Protein AF-A0A7I4Z1A6-F1 (afdb_monomer_lite)

pLDDT: mean 92.64, std 7.12, range [61.75, 98.25]

Secondary structure (DSSP, 8-state):
-HHHHHHHHHHHHHHHHS--HHHHHHHHHHHHHHHHHHHHHHHHHHHHHHHHHHSHHHHHHHHHHHHHHHHHHHHHHHHH--

Structure (mmCIF, N/CA/C/O backbone):
data_AF-A0A7I4Z1A6-F1
#
_entry.id   AF-A0A7I4Z1A6-F1
#
loop_
_atom_site.group_PDB
_atom_site.id
_atom_site.type_symbol
_atom_site.label_atom_id
_atom_site.label_alt_id
_atom_site.label_comp_id
_atom_site.label_asym_id
_atom_site.label_entity_id
_atom_site.label_seq_id
_atom_site.pdbx_PDB_ins_code
_atom_site.Cartn_x
_atom_site.Cartn_y
_atom_site.Cartn_z
_atom_site.occupancy
_atom_site.B_iso_or_equiv
_atom_site.auth_seq_id
_atom_site.auth_comp_id
_atom_site.auth_asym_id
_atom_site.auth_atom_id
_atom_site.pdbx_PDB_model_num
ATOM 1 N N . MET A 1 1 ? 1.272 8.658 -1.251 1.00 61.75 1 MET A N 1
ATOM 2 C CA . MET A 1 1 ? 1.257 7.377 -2.013 1.00 61.75 1 MET A CA 1
ATOM 3 C C . MET A 1 1 ? 0.933 7.471 -3.508 1.00 61.75 1 MET A C 1
ATOM 5 O O . MET A 1 1 ? 1.641 6.849 -4.300 1.00 61.75 1 MET A O 1
ATOM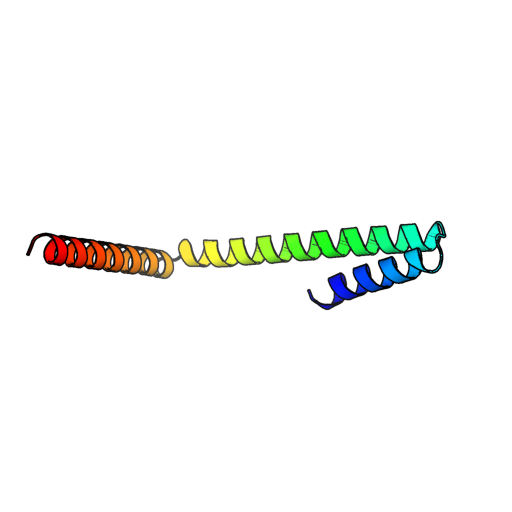 9 N N . LYS A 1 2 ? -0.120 8.200 -3.927 1.00 69.00 2 LYS A N 1
ATOM 10 C CA . LYS A 1 2 ? -0.614 8.211 -5.327 1.00 69.00 2 LYS A CA 1
ATOM 11 C C . LYS A 1 2 ? 0.480 8.489 -6.382 1.00 69.00 2 LYS A C 1
ATOM 13 O O . LYS A 1 2 ? 0.440 7.918 -7.469 1.00 69.00 2 LYS A O 1
ATOM 18 N N . SER A 1 3 ? 1.487 9.302 -6.058 1.00 82.00 3 SER A N 1
ATOM 19 C CA . SER A 1 3 ? 2.613 9.649 -6.941 1.00 82.00 3 SER A CA 1
ATOM 20 C C . SER A 1 3 ? 3.532 8.466 -7.290 1.00 82.00 3 SER A C 1
ATOM 22 O O . SER A 1 3 ? 3.937 8.328 -8.445 1.00 82.00 3 SER A O 1
ATOM 24 N N . VAL A 1 4 ? 3.818 7.565 -6.343 1.00 87.25 4 VAL A N 1
ATOM 25 C CA . VAL A 1 4 ? 4.752 6.440 -6.555 1.00 87.25 4 VAL A CA 1
ATOM 26 C C . VAL A 1 4 ? 4.116 5.343 -7.415 1.00 87.25 4 VAL A C 1
ATOM 28 O O . VAL A 1 4 ? 4.754 4.810 -8.326 1.00 87.25 4 VAL A O 1
ATOM 31 N N . GLY A 1 5 ? 2.825 5.065 -7.203 1.00 89.94 5 GLY A N 1
ATOM 32 C CA . GLY A 1 5 ? 2.050 4.154 -8.054 1.00 89.94 5 GLY A CA 1
ATOM 33 C C . GLY A 1 5 ? 1.915 4.665 -9.494 1.00 89.94 5 GLY A C 1
ATOM 34 O O . GLY A 1 5 ? 2.131 3.908 -10.443 1.00 89.94 5 GLY A O 1
ATOM 35 N N . ARG A 1 6 ? 1.651 5.969 -9.669 1.00 93.38 6 ARG A N 1
ATOM 36 C CA . ARG A 1 6 ? 1.621 6.625 -10.990 1.00 93.38 6 ARG A CA 1
ATOM 37 C C . ARG A 1 6 ? 2.977 6.544 -11.697 1.00 93.38 6 ARG A C 1
ATOM 39 O O . ARG A 1 6 ? 3.021 6.195 -12.874 1.00 93.38 6 ARG A O 1
ATOM 46 N N . LYS A 1 7 ? 4.084 6.778 -10.979 1.00 93.38 7 LYS A N 1
ATOM 47 C CA . LYS A 1 7 ? 5.448 6.662 -11.525 1.00 93.38 7 LYS A CA 1
ATOM 48 C C . LYS A 1 7 ? 5.756 5.235 -11.985 1.00 93.38 7 LYS A C 1
ATOM 50 O O . LYS A 1 7 ? 6.220 5.063 -13.108 1.00 93.38 7 LYS A O 1
ATOM 55 N N . LYS A 1 8 ? 5.422 4.213 -11.184 1.00 96.19 8 LYS A N 1
ATOM 56 C CA . LYS A 1 8 ? 5.516 2.799 -11.599 1.00 96.19 8 LYS A CA 1
ATOM 57 C C . LYS A 1 8 ? 4.727 2.545 -12.888 1.00 96.19 8 LYS A C 1
ATOM 59 O O . LYS A 1 8 ? 5.268 1.949 -13.815 1.00 96.19 8 LYS A O 1
ATOM 64 N N . LYS A 1 9 ? 3.466 2.990 -12.953 1.00 96.25 9 LYS A N 1
ATOM 65 C CA . LYS A 1 9 ? 2.596 2.778 -14.122 1.00 96.25 9 LYS A CA 1
ATOM 66 C C . LYS A 1 9 ? 3.170 3.441 -15.380 1.00 96.25 9 LYS A C 1
ATOM 68 O O . LYS A 1 9 ? 3.243 2.794 -16.417 1.00 96.25 9 LYS A O 1
ATOM 73 N N . LYS A 1 10 ? 3.669 4.677 -15.272 1.00 96.81 10 L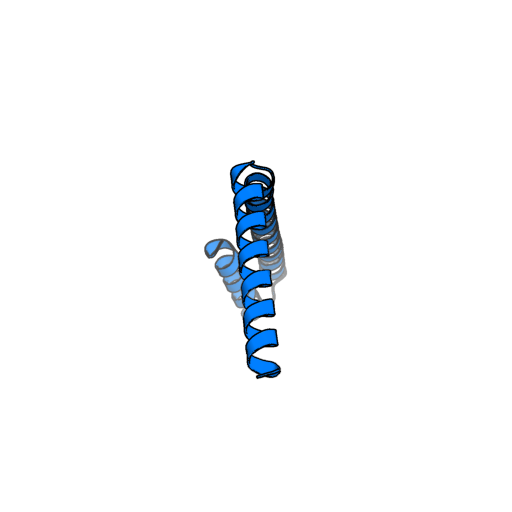YS A N 1
ATOM 74 C CA . LYS A 1 10 ? 4.332 5.385 -16.380 1.00 96.81 10 LYS A CA 1
ATOM 75 C C . LYS A 1 10 ? 5.546 4.617 -16.915 1.00 96.81 10 LYS A C 1
ATOM 77 O O . LYS A 1 10 ? 5.662 4.450 -18.122 1.00 96.81 10 LYS A O 1
ATOM 82 N N . GLN A 1 11 ? 6.414 4.113 -16.034 1.00 97.69 11 GLN A N 1
ATOM 83 C CA . GLN A 1 11 ? 7.590 3.339 -16.460 1.00 97.69 11 GLN A CA 1
ATOM 84 C C . GLN A 1 11 ? 7.211 1.992 -17.087 1.00 97.69 11 GLN A C 1
ATOM 86 O O . GLN A 1 11 ? 7.860 1.552 -18.029 1.00 97.69 11 GLN A O 1
ATOM 91 N N . TYR A 1 12 ? 6.130 1.363 -16.618 1.00 97.38 12 TYR A N 1
ATOM 92 C CA . TYR A 1 12 ? 5.607 0.154 -17.250 1.00 97.38 12 TYR A CA 1
ATOM 93 C C . TYR A 1 12 ? 5.133 0.423 -18.683 1.00 97.38 12 TYR A C 1
ATOM 95 O O . TYR A 1 12 ? 5.505 -0.311 -19.591 1.00 97.38 12 TYR A O 1
ATOM 103 N N . HIS A 1 13 ? 4.390 1.511 -18.911 1.00 98.12 13 HIS A N 1
ATOM 104 C CA . HIS A 1 13 ? 3.980 1.898 -20.263 1.00 98.12 13 HIS A CA 1
ATOM 105 C C . HIS A 1 13 ? 5.177 2.244 -21.161 1.00 98.12 13 HIS A C 1
ATOM 107 O O . HIS A 1 13 ? 5.214 1.799 -22.302 1.00 98.12 13 HIS A O 1
ATOM 113 N N . ALA A 1 14 ? 6.186 2.955 -20.646 1.00 97.12 14 ALA A N 1
ATOM 114 C CA . ALA A 1 14 ? 7.413 3.237 -21.398 1.00 97.12 14 ALA A CA 1
ATOM 115 C C . ALA A 1 14 ? 8.153 1.950 -21.815 1.00 97.12 14 ALA A C 1
ATOM 117 O O . ALA A 1 14 ? 8.598 1.837 -22.955 1.00 97.12 14 ALA A O 1
ATOM 118 N N . PHE A 1 15 ? 8.223 0.956 -20.923 1.00 96.81 15 PHE A N 1
ATOM 119 C CA . PHE A 1 15 ? 8.776 -0.364 -21.234 1.00 96.81 15 PHE A CA 1
ATOM 120 C C . PHE A 1 15 ? 7.955 -1.125 -22.284 1.00 96.81 15 PHE A C 1
ATOM 122 O O . PHE A 1 15 ? 8.536 -1.755 -23.163 1.00 96.81 15 PHE A O 1
ATOM 129 N N . LEU A 1 16 ? 6.621 -1.051 -22.226 1.00 97.25 16 LEU A N 1
ATOM 130 C CA . LEU A 1 16 ? 5.758 -1.687 -23.226 1.00 97.25 16 LEU A CA 1
ATOM 131 C C . LEU A 1 16 ? 5.921 -1.065 -24.619 1.00 97.25 16 LEU A C 1
ATOM 133 O O . LEU A 1 16 ? 5.921 -1.804 -25.598 1.00 97.25 16 LEU A O 1
ATOM 137 N N . ILE A 1 17 ? 6.099 0.259 -24.700 1.00 97.88 17 ILE A N 1
ATOM 138 C CA . ILE A 1 17 ? 6.357 0.974 -25.960 1.00 97.88 17 ILE A CA 1
ATOM 139 C C . ILE A 1 17 ? 7.740 0.612 -26.512 1.00 97.88 17 ILE A C 1
ATOM 141 O O . ILE A 1 17 ? 7.891 0.365 -27.705 1.00 97.88 17 ILE A O 1
ATOM 145 N N . LYS A 1 18 ? 8.763 0.580 -25.649 1.00 97.31 18 LYS A N 1
ATOM 146 C CA . LYS A 1 18 ? 10.146 0.298 -26.043 1.00 97.31 18 LYS A CA 1
ATOM 147 C C . LYS A 1 18 ? 10.803 -0.633 -25.027 1.00 97.31 18 LYS A C 1
ATOM 149 O O . LYS A 1 18 ? 11.205 -0.203 -23.944 1.00 97.31 18 LYS A O 1
ATOM 154 N N . LYS A 1 19 ? 10.956 -1.905 -25.399 1.00 96.44 19 LYS A N 1
ATOM 155 C CA . LYS A 1 19 ? 11.466 -2.991 -24.541 1.00 96.44 19 LYS A CA 1
ATOM 156 C C . LYS A 1 19 ? 12.994 -2.961 -24.362 1.00 96.44 19 LYS A C 1
ATOM 158 O O . LYS A 1 19 ? 13.674 -3.947 -24.620 1.00 96.44 19 LYS A O 1
ATOM 163 N N . THR A 1 20 ? 13.553 -1.828 -23.943 1.00 98.00 20 THR A N 1
ATOM 164 C CA . THR A 1 20 ? 14.989 -1.700 -23.639 1.00 98.00 20 THR A CA 1
ATOM 165 C C . THR A 1 20 ? 15.313 -2.130 -22.211 1.00 98.00 20 THR A C 1
ATOM 167 O O . THR A 1 20 ? 14.468 -2.055 -21.314 1.00 98.00 20 THR A O 1
ATOM 170 N N . ALA A 1 21 ? 16.574 -2.509 -21.983 1.00 97.75 21 ALA A N 1
ATOM 171 C CA . ALA A 1 21 ? 17.095 -2.818 -20.652 1.00 97.75 21 ALA A CA 1
ATOM 172 C C . ALA A 1 21 ? 16.964 -1.629 -19.677 1.00 97.75 21 ALA A C 1
ATOM 174 O O . ALA A 1 21 ? 16.548 -1.818 -18.536 1.00 97.75 21 ALA A O 1
ATOM 175 N N . ASP A 1 22 ? 17.214 -0.398 -20.141 1.00 97.88 22 ASP A N 1
ATOM 176 C CA . ASP A 1 22 ? 17.031 0.821 -19.336 1.00 97.88 22 ASP A CA 1
ATOM 177 C C . ASP A 1 22 ? 15.565 1.007 -18.900 1.00 97.88 22 ASP A C 1
ATOM 179 O O . ASP A 1 22 ? 15.282 1.197 -17.715 1.00 97.88 22 ASP A O 1
ATOM 183 N N . ASN A 1 23 ? 14.603 0.858 -19.820 1.00 96.88 23 ASN A N 1
ATOM 184 C CA . ASN A 1 23 ? 13.183 0.970 -19.478 1.00 96.88 23 ASN A CA 1
ATOM 185 C C . ASN A 1 23 ? 12.743 -0.123 -18.493 1.00 96.88 23 ASN A C 1
ATOM 187 O O . ASN A 1 23 ? 11.966 0.142 -17.568 1.00 96.88 23 ASN A O 1
ATOM 191 N N . TRP A 1 24 ? 13.276 -1.338 -18.643 1.00 97.31 24 TRP A N 1
ATOM 192 C CA . TRP A 1 24 ? 13.051 -2.426 -17.696 1.00 97.31 24 TRP A CA 1
ATOM 193 C C . TRP A 1 24 ? 13.595 -2.102 -16.299 1.00 97.31 24 TRP A C 1
ATOM 195 O O . TRP A 1 24 ? 12.876 -2.235 -15.302 1.00 97.31 24 TRP A O 1
ATOM 205 N N . GLN A 1 25 ? 14.831 -1.610 -16.214 1.00 98.25 25 GLN A N 1
ATOM 206 C CA . GLN A 1 25 ? 15.470 -1.231 -14.955 1.00 98.25 25 GLN A CA 1
ATOM 207 C C . GLN A 1 25 ? 14.702 -0.103 -14.252 1.00 98.25 25 GLN A C 1
ATOM 209 O O . GLN A 1 25 ? 14.396 -0.201 -13.058 1.00 98.25 25 GLN A O 1
ATOM 214 N N . ARG A 1 26 ? 14.302 0.938 -14.992 1.00 97.50 26 ARG A N 1
ATOM 215 C CA . ARG A 1 26 ? 13.493 2.052 -14.468 1.00 97.50 26 ARG A CA 1
ATOM 216 C C . ARG A 1 26 ? 12.154 1.579 -13.915 1.00 97.50 26 ARG A C 1
ATOM 218 O O . ARG A 1 26 ? 11.736 2.026 -12.841 1.00 97.50 26 ARG A O 1
ATOM 225 N N . TYR A 1 27 ? 11.489 0.652 -14.605 1.00 97.88 27 TYR A N 1
ATOM 226 C CA . TYR A 1 27 ? 10.261 0.040 -14.107 1.00 97.88 27 TYR A CA 1
ATOM 227 C C . TYR A 1 27 ? 10.494 -0.744 -12.810 1.00 97.88 27 TYR A C 1
ATOM 229 O O . TYR A 1 27 ? 9.725 -0.576 -11.860 1.00 97.88 27 TYR A O 1
ATOM 237 N N . GLN A 1 28 ? 11.554 -1.551 -12.726 1.00 98.25 28 GLN A N 1
ATOM 238 C CA . GLN A 1 28 ? 11.861 -2.336 -11.526 1.00 98.25 28 GLN A CA 1
ATOM 239 C C . GLN A 1 28 ? 12.135 -1.456 -10.303 1.00 98.25 28 GLN A C 1
ATOM 241 O O . GLN A 1 28 ? 11.579 -1.702 -9.227 1.00 98.25 28 GLN A O 1
ATOM 246 N N . ILE A 1 29 ? 12.905 -0.379 -10.475 1.00 97.62 29 ILE A N 1
ATOM 247 C CA . ILE A 1 29 ? 13.164 0.603 -9.414 1.00 97.62 29 ILE A CA 1
ATOM 248 C C . ILE A 1 29 ? 11.847 1.232 -8.946 1.00 97.62 29 ILE A C 1
ATOM 250 O O . ILE A 1 29 ? 11.544 1.236 -7.749 1.00 97.62 29 ILE A O 1
ATOM 254 N N . ALA A 1 30 ? 11.015 1.701 -9.881 1.00 97.00 30 ALA A N 1
ATOM 255 C CA . ALA A 1 30 ? 9.730 2.310 -9.549 1.00 97.00 30 ALA A CA 1
ATOM 256 C C . ALA A 1 30 ? 8.765 1.316 -8.872 1.00 97.00 30 ALA A C 1
ATOM 258 O O . ALA A 1 30 ? 8.060 1.677 -7.928 1.00 97.00 30 ALA A O 1
ATOM 259 N N . LYS A 1 31 ? 8.756 0.047 -9.301 1.00 96.81 31 LYS A N 1
ATOM 260 C CA . LYS A 1 31 ? 7.963 -1.035 -8.699 1.00 96.81 31 LYS A CA 1
ATOM 261 C C . LYS A 1 31 ? 8.407 -1.330 -7.267 1.00 96.81 31 LYS A C 1
ATOM 263 O O . LYS A 1 31 ? 7.548 -1.447 -6.393 1.00 96.81 31 LYS A O 1
ATOM 268 N N . LYS A 1 32 ? 9.716 -1.425 -7.012 1.00 97.50 32 LYS A N 1
ATOM 269 C CA . LYS A 1 32 ? 10.274 -1.635 -5.664 1.00 97.50 32 LYS A CA 1
ATOM 270 C C . LYS A 1 32 ? 9.942 -0.459 -4.746 1.00 97.50 32 LYS A C 1
ATOM 272 O O . LYS A 1 32 ? 9.479 -0.683 -3.631 1.00 97.50 32 LYS A O 1
ATOM 277 N N . GLY A 1 33 ? 10.090 0.772 -5.238 1.00 96.06 33 GLY A N 1
ATOM 278 C CA . GLY A 1 33 ? 9.700 1.982 -4.512 1.00 96.06 33 GLY A CA 1
ATOM 279 C C . GLY A 1 33 ? 8.212 1.998 -4.149 1.00 96.06 33 GLY A C 1
ATOM 280 O O . GLY A 1 33 ? 7.866 2.236 -2.997 1.00 96.06 33 GLY A O 1
ATOM 281 N N . ALA A 1 34 ? 7.330 1.660 -5.097 1.00 96.69 34 ALA A N 1
ATOM 282 C CA . ALA A 1 34 ? 5.888 1.592 -4.850 1.00 96.69 34 ALA A CA 1
ATOM 283 C C . ALA A 1 34 ? 5.526 0.557 -3.780 1.00 96.69 34 ALA A C 1
ATOM 285 O O . ALA A 1 34 ? 4.759 0.862 -2.872 1.00 96.69 34 ALA A O 1
ATOM 286 N N . LYS A 1 35 ? 6.103 -0.649 -3.856 1.00 96.44 35 LYS A N 1
ATOM 287 C CA . LYS A 1 35 ? 5.880 -1.696 -2.849 1.00 96.44 35 LYS A CA 1
ATOM 288 C C . LYS A 1 35 ? 6.339 -1.258 -1.458 1.00 96.44 35 LYS A C 1
ATOM 290 O O . LYS A 1 35 ? 5.593 -1.439 -0.503 1.00 96.44 35 LYS A O 1
ATOM 295 N N . LYS A 1 36 ? 7.532 -0.659 -1.353 1.00 96.31 36 LYS A N 1
ATOM 296 C CA . LYS A 1 36 ? 8.062 -0.149 -0.079 1.00 96.31 36 LYS A CA 1
ATOM 297 C C . LYS A 1 36 ? 7.167 0.935 0.520 1.00 96.31 36 LYS A C 1
ATOM 299 O O . LYS A 1 36 ? 6.860 0.860 1.701 1.00 96.31 36 LYS A O 1
ATOM 304 N N . ALA A 1 37 ? 6.711 1.889 -0.291 1.00 95.81 37 ALA A N 1
ATOM 305 C CA . ALA A 1 37 ? 5.818 2.950 0.171 1.00 95.81 37 ALA A CA 1
ATOM 306 C C . ALA A 1 37 ? 4.498 2.388 0.729 1.00 95.81 37 ALA A C 1
ATOM 308 O O . ALA A 1 37 ? 4.088 2.772 1.817 1.00 95.81 37 ALA A O 1
ATOM 309 N N . VAL A 1 38 ? 3.881 1.427 0.028 1.00 94.50 38 VAL A N 1
ATOM 310 C CA . VAL A 1 38 ? 2.645 0.769 0.490 1.00 94.50 38 VAL A CA 1
ATOM 311 C C . VAL A 1 38 ? 2.870 -0.008 1.786 1.00 94.50 38 VAL A C 1
ATOM 313 O O . VAL A 1 38 ? 2.047 0.064 2.692 1.00 94.50 38 VAL A O 1
ATOM 316 N N . ALA A 1 39 ? 3.969 -0.758 1.885 1.00 96.38 39 ALA A N 1
ATOM 317 C CA . ALA A 1 39 ? 4.289 -1.507 3.096 1.00 96.38 39 ALA A CA 1
ATOM 318 C C . ALA A 1 39 ? 4.518 -0.573 4.296 1.00 96.38 39 ALA A C 1
ATOM 320 O O . ALA A 1 39 ? 3.991 -0.832 5.372 1.00 96.38 39 ALA A O 1
ATOM 321 N N . SER A 1 40 ? 5.245 0.529 4.092 1.00 94.81 40 SER A N 1
ATOM 322 C CA . SER A 1 40 ? 5.506 1.531 5.128 1.00 94.81 40 SER A CA 1
ATOM 323 C C . SER A 1 40 ? 4.228 2.219 5.602 1.00 94.81 40 SER A C 1
ATOM 325 O O . SER A 1 40 ? 4.038 2.336 6.806 1.00 94.81 40 SER A O 1
ATOM 327 N N . GLU A 1 41 ? 3.327 2.612 4.697 1.00 95.44 41 GLU A N 1
ATOM 328 C CA . GLU A 1 41 ? 2.053 3.228 5.095 1.00 95.44 41 GLU A CA 1
ATOM 329 C C . GLU A 1 41 ? 1.162 2.240 5.859 1.00 95.44 41 GLU A C 1
ATOM 331 O O . GLU A 1 41 ? 0.591 2.598 6.883 1.00 95.44 41 GLU A O 1
ATOM 336 N N . LYS A 1 42 ? 1.095 0.971 5.428 1.00 94.31 42 LYS A N 1
ATOM 337 C CA . LYS A 1 42 ? 0.363 -0.071 6.167 1.00 94.31 42 LYS A CA 1
ATOM 338 C C . LYS A 1 42 ? 0.942 -0.313 7.559 1.00 94.31 42 LYS A C 1
ATOM 340 O O . LYS A 1 42 ? 0.180 -0.489 8.505 1.00 94.31 42 LYS A O 1
ATOM 345 N N . ALA A 1 43 ? 2.268 -0.342 7.679 1.00 95.44 43 ALA A N 1
ATOM 346 C CA . ALA A 1 43 ? 2.939 -0.503 8.962 1.00 95.44 43 ALA A CA 1
ATOM 347 C C . ALA A 1 43 ? 2.662 0.691 9.883 1.00 95.44 43 ALA A C 1
ATOM 349 O O . ALA A 1 43 ? 2.281 0.480 11.028 1.00 95.44 43 ALA A O 1
ATOM 350 N N . ALA A 1 44 ? 2.763 1.919 9.364 1.00 95.75 44 ALA A N 1
ATOM 351 C CA . ALA A 1 44 ? 2.453 3.136 10.110 1.00 95.75 44 ALA A CA 1
ATOM 352 C C . ALA A 1 44 ? 0.987 3.169 10.565 1.00 95.75 44 ALA A C 1
ATOM 354 O O . ALA A 1 44 ? 0.718 3.414 11.732 1.00 95.75 44 ALA A O 1
ATOM 355 N N . HIS A 1 45 ? 0.046 2.832 9.679 1.00 93.00 45 HIS A N 1
ATOM 356 C CA . HIS A 1 45 ? -1.373 2.747 10.024 1.00 93.00 45 HIS A CA 1
ATOM 357 C C . HIS A 1 45 ? -1.642 1.694 11.107 1.00 93.00 45 HIS A C 1
ATOM 359 O O . HIS A 1 45 ? -2.429 1.925 12.019 1.00 93.00 45 HIS A O 1
ATOM 365 N N . ARG A 1 46 ? -0.999 0.520 11.022 1.00 90.50 46 ARG A N 1
ATOM 366 C CA . ARG A 1 46 ? -1.142 -0.518 12.051 1.00 90.50 46 ARG A CA 1
ATOM 367 C C . ARG A 1 46 ? -0.526 -0.085 13.381 1.00 90.50 46 ARG A C 1
ATOM 369 O O . ARG A 1 46 ? -1.104 -0.399 14.412 1.00 90.50 46 ARG A O 1
ATOM 376 N N . ALA A 1 47 ? 0.613 0.602 13.356 1.00 93.62 47 ALA A N 1
ATOM 377 C CA . ALA A 1 47 ? 1.267 1.116 14.555 1.00 93.62 47 ALA A CA 1
ATOM 378 C C . ALA A 1 47 ? 0.409 2.187 15.247 1.00 93.62 47 ALA A C 1
ATOM 380 O O . ALA A 1 47 ? 0.107 2.020 16.420 1.00 93.62 47 ALA A O 1
ATOM 381 N N . ASP A 1 48 ? -0.075 3.193 14.510 1.00 92.25 48 ASP A N 1
ATOM 382 C CA . ASP A 1 48 ? -0.975 4.241 15.029 1.00 92.25 48 ASP A CA 1
ATOM 383 C C . ASP A 1 48 ? -2.268 3.651 15.614 1.00 92.25 48 ASP A C 1
ATOM 385 O O . ASP A 1 48 ? -2.715 4.038 16.691 1.00 92.25 48 ASP A O 1
ATOM 389 N N . PHE A 1 49 ? -2.861 2.664 14.936 1.00 87.25 49 PHE A N 1
ATOM 390 C CA . PHE A 1 49 ? -4.035 1.975 15.464 1.00 87.25 49 PHE A CA 1
ATOM 391 C C . PHE A 1 49 ? -3.723 1.184 16.742 1.00 87.25 49 PHE A C 1
ATOM 393 O O . PHE A 1 49 ? -4.516 1.208 17.679 1.00 87.25 49 PHE A O 1
ATOM 400 N N . ASN A 1 50 ? -2.581 0.494 16.794 1.00 88.50 50 ASN A N 1
ATOM 401 C CA . ASN A 1 50 ? -2.170 -0.268 17.971 1.00 88.50 50 ASN A CA 1
ATOM 402 C C . ASN A 1 50 ? -1.880 0.647 19.166 1.00 88.50 50 ASN A C 1
ATOM 404 O O . ASN A 1 50 ? -2.360 0.378 20.256 1.00 88.50 50 ASN A O 1
ATOM 408 N N . GLU A 1 51 ? -1.183 1.759 18.946 1.00 90.69 51 GLU A N 1
ATOM 409 C CA . GLU A 1 51 ? -0.925 2.782 19.964 1.00 90.69 51 GLU A CA 1
ATOM 410 C C . GLU A 1 51 ? -2.236 3.352 20.527 1.00 90.69 51 GLU A C 1
ATOM 412 O O . GLU A 1 51 ? -2.412 3.465 21.741 1.00 90.69 51 GLU A O 1
ATOM 417 N N . LYS A 1 52 ? -3.216 3.631 19.656 1.00 90.19 52 LYS A N 1
ATOM 418 C CA . LYS A 1 52 ? -4.556 4.049 20.088 1.00 90.19 52 LYS A CA 1
ATOM 419 C C . LYS A 1 52 ? -5.250 2.982 20.924 1.00 90.19 52 LYS A C 1
ATOM 421 O O . LYS A 1 52 ? -5.904 3.344 21.896 1.00 90.19 52 LYS A O 1
ATOM 426 N N . LEU A 1 53 ? -5.125 1.704 20.569 1.00 88.38 53 LEU A N 1
ATOM 427 C CA . LEU A 1 53 ? -5.719 0.601 21.330 1.00 88.38 53 LEU A CA 1
ATOM 428 C C . LEU A 1 53 ? -5.049 0.364 22.684 1.00 88.38 53 LEU A C 1
ATOM 430 O O . LEU A 1 53 ? -5.755 0.061 23.637 1.00 88.38 53 LEU A O 1
ATOM 434 N N . GLU A 1 54 ? -3.730 0.520 22.770 1.00 90.06 54 GLU A N 1
ATOM 435 C CA . GLU A 1 54 ? -2.964 0.399 24.019 1.00 90.06 54 GLU A CA 1
ATOM 436 C C . GLU A 1 54 ? -3.205 1.582 24.971 1.00 90.06 54 GLU A C 1
ATOM 438 O O . GLU A 1 54 ? -2.851 1.532 26.148 1.00 90.06 54 GLU A O 1
ATOM 443 N N . SER A 1 55 ? -3.845 2.653 24.494 1.00 93.62 55 SER A N 1
ATOM 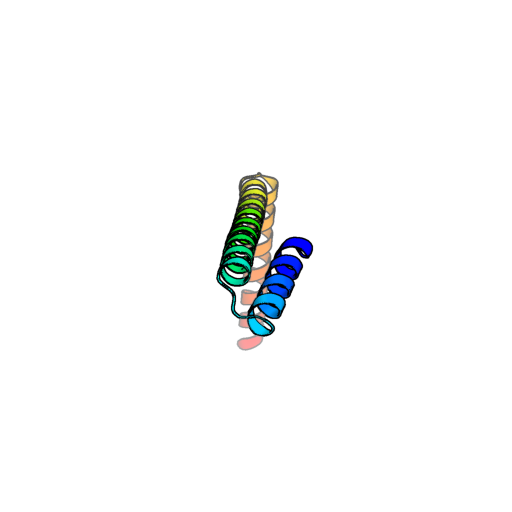444 C CA . SER A 1 55 ? -4.311 3.729 25.362 1.00 93.62 55 SER A CA 1
ATOM 445 C C . SER A 1 55 ? -5.536 3.303 26.179 1.00 93.62 55 SER A C 1
ATOM 447 O O . SER A 1 55 ? -6.430 2.607 25.694 1.00 93.62 55 SER A O 1
ATOM 449 N N . ARG A 1 56 ? -5.660 3.836 27.402 1.00 93.44 56 ARG A N 1
ATOM 450 C CA . ARG A 1 56 ? -6.826 3.602 28.277 1.00 93.44 56 ARG A CA 1
ATOM 451 C C . ARG A 1 56 ? -8.159 3.948 27.603 1.00 93.44 56 ARG A C 1
ATOM 453 O O 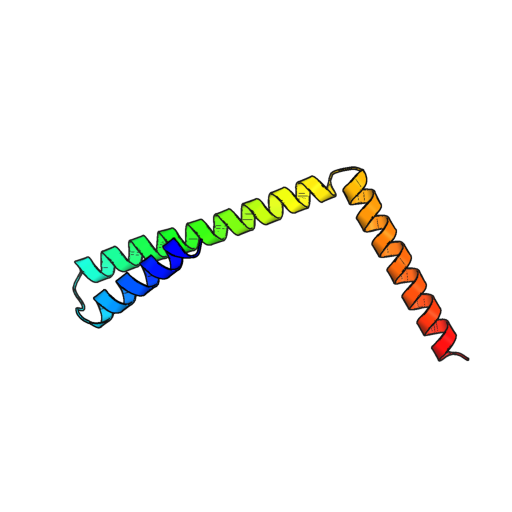. ARG A 1 56 ? -9.187 3.330 27.880 1.00 93.44 56 ARG A O 1
ATOM 460 N N . ASP A 1 57 ? -8.169 4.966 26.746 1.00 91.69 57 ASP A N 1
ATOM 461 C CA . ASP A 1 57 ? -9.376 5.365 26.023 1.00 91.69 57 ASP A CA 1
ATOM 462 C C . ASP A 1 57 ? -9.689 4.413 24.859 1.00 91.69 57 ASP A C 1
ATOM 464 O O . ASP A 1 57 ? -10.863 4.127 24.613 1.00 91.69 57 ASP A O 1
ATOM 468 N N . GLY A 1 58 ? -8.666 3.844 24.216 1.00 91.12 58 GLY A N 1
ATOM 469 C CA . GLY A 1 58 ? -8.808 2.754 23.250 1.00 91.12 58 GLY A CA 1
ATOM 470 C C . GLY A 1 58 ? -9.382 1.487 23.872 1.00 91.12 58 GLY A C 1
ATOM 471 O O . GLY A 1 58 ? -10.369 0.948 23.366 1.00 91.12 58 GLY A O 1
ATOM 472 N N . GLU A 1 59 ? -8.852 1.061 25.017 1.00 90.38 59 GLU A N 1
ATOM 473 C CA . GLU A 1 59 ? -9.390 -0.069 25.785 1.00 90.38 59 GLU A CA 1
ATOM 474 C C . GLU A 1 59 ? -10.865 0.148 26.153 1.00 90.38 59 GLU A C 1
ATOM 476 O O . GLU A 1 59 ? -11.719 -0.722 25.945 1.00 90.38 59 GLU A O 1
ATOM 481 N N . ARG A 1 60 ? -11.204 1.349 26.646 1.00 94.50 60 ARG A N 1
ATOM 482 C CA . ARG A 1 60 ? -12.592 1.728 26.955 1.00 94.50 60 ARG A CA 1
ATOM 483 C C . ARG A 1 60 ? -13.482 1.685 25.721 1.00 94.50 60 ARG A C 1
ATOM 485 O O . ARG A 1 60 ? -14.624 1.240 25.828 1.00 94.50 60 ARG A O 1
ATOM 492 N N . TYR A 1 61 ? -12.993 2.151 24.575 1.00 91.81 61 TYR A N 1
ATOM 493 C CA . TYR A 1 61 ? -13.738 2.119 23.321 1.00 91.81 61 TYR A CA 1
ATOM 494 C C . TYR A 1 61 ? -14.060 0.681 22.895 1.00 91.81 61 TYR A C 1
ATOM 496 O O . TYR A 1 61 ? -15.226 0.376 22.635 1.00 91.81 61 TYR A O 1
ATOM 504 N N . VAL A 1 62 ? -13.072 -0.220 22.916 1.00 92.31 62 VAL A N 1
ATOM 505 C CA . VAL A 1 62 ? -13.275 -1.644 22.593 1.00 92.31 62 VAL A CA 1
ATOM 506 C C . VAL A 1 62 ? -14.271 -2.291 23.555 1.00 92.31 62 VAL A C 1
ATOM 508 O O . VAL A 1 62 ? -15.196 -2.973 23.115 1.00 92.31 62 VAL A O 1
ATOM 511 N N . CYS A 1 63 ? -14.148 -2.025 24.857 1.00 91.88 63 CYS A N 1
ATOM 512 C CA . CYS A 1 63 ? -15.066 -2.551 25.867 1.00 91.88 63 CYS A CA 1
ATOM 513 C C . CYS A 1 63 ? -16.514 -2.074 25.645 1.00 91.88 63 CYS A C 1
ATOM 515 O O . CYS A 1 63 ? -17.449 -2.874 25.698 1.00 91.88 63 CYS A O 1
ATOM 517 N N . ARG A 1 64 ? -16.723 -0.788 25.328 1.00 95.69 64 ARG A N 1
ATOM 518 C CA . ARG A 1 64 ? -18.059 -0.249 24.999 1.00 95.69 64 ARG A CA 1
ATOM 519 C C . ARG A 1 64 ? -18.642 -0.888 23.740 1.00 95.69 64 ARG A C 1
ATOM 521 O O . ARG A 1 64 ? -19.830 -1.214 23.717 1.00 95.69 64 ARG A O 1
ATOM 528 N N . LEU A 1 65 ? -17.817 -1.086 22.714 1.00 94.75 65 LEU A N 1
ATOM 529 C CA . LEU A 1 65 ? -18.240 -1.718 21.467 1.00 94.75 65 LEU A CA 1
ATOM 530 C C . LEU A 1 65 ? -18.660 -3.177 21.694 1.00 94.75 65 LEU A C 1
ATOM 532 O O . LEU A 1 65 ? -19.706 -3.592 21.199 1.00 94.75 65 LEU A O 1
ATOM 536 N N . ALA A 1 66 ? -17.884 -3.928 22.480 1.00 95.69 66 ALA A N 1
ATOM 537 C CA . ALA A 1 66 ? -18.203 -5.305 22.849 1.00 95.69 66 ALA A CA 1
ATOM 538 C C . ALA A 1 66 ? -19.532 -5.392 23.615 1.00 95.69 66 ALA A C 1
ATOM 540 O O . ALA A 1 66 ? -20.400 -6.177 23.245 1.00 95.69 66 ALA A O 1
ATOM 541 N N . LYS A 1 67 ? -19.736 -4.523 24.614 1.00 95.56 67 LYS A N 1
ATOM 542 C CA . LYS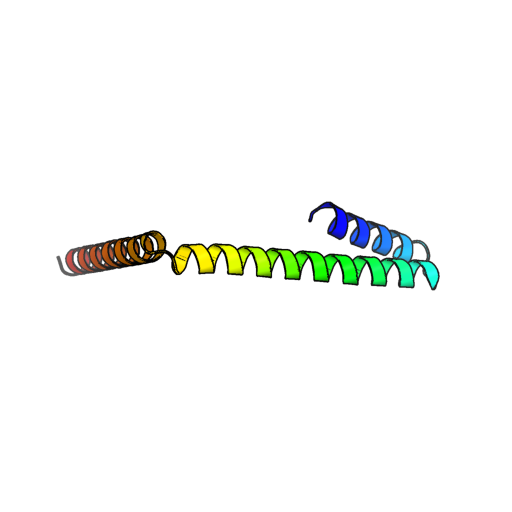 A 1 67 ? -20.998 -4.459 25.369 1.00 95.56 67 LYS A CA 1
ATOM 543 C C . LYS A 1 67 ? -22.201 -4.176 24.471 1.00 95.56 67 LYS A C 1
ATOM 545 O O . LYS A 1 67 ? -23.214 -4.852 24.582 1.00 95.56 67 LYS A O 1
ATOM 550 N N . THR A 1 68 ? -22.066 -3.218 23.553 1.00 96.62 68 THR A N 1
ATOM 551 C CA . THR A 1 68 ? -23.145 -2.864 22.616 1.00 96.62 68 THR A CA 1
ATOM 552 C C . THR A 1 68 ? -23.495 -4.039 21.701 1.00 96.62 68 THR A C 1
ATOM 554 O O . THR A 1 68 ? -24.668 -4.310 21.474 1.00 96.62 68 THR A O 1
ATOM 557 N N . ARG A 1 69 ? -22.491 -4.772 21.203 1.00 95.50 69 ARG A N 1
ATOM 558 C CA . ARG A 1 69 ? -22.718 -5.964 20.372 1.00 95.50 69 ARG A CA 1
ATOM 559 C C . ARG A 1 69 ? -23.405 -7.100 21.122 1.00 95.50 69 ARG A C 1
ATOM 561 O O . ARG A 1 69 ? -24.274 -7.748 20.546 1.00 95.50 69 ARG A O 1
ATOM 568 N N . ASN A 1 70 ? -23.016 -7.343 22.371 1.00 95.31 70 ASN A N 1
ATOM 569 C CA . ASN A 1 70 ? -23.653 -8.376 23.184 1.00 95.31 70 ASN A CA 1
ATOM 570 C C . ASN A 1 70 ? -25.128 -8.041 23.406 1.00 95.31 70 ASN A C 1
ATOM 572 O O . ASN A 1 70 ? -25.970 -8.875 23.100 1.00 95.31 70 ASN A O 1
ATOM 576 N N . GLN A 1 71 ? -25.432 -6.793 23.781 1.00 95.81 71 GLN A N 1
ATOM 577 C CA . GLN A 1 71 ? -26.816 -6.344 23.945 1.00 95.81 71 GLN A CA 1
ATOM 578 C C . GLN A 1 71 ? -27.636 -6.543 22.665 1.00 95.81 71 GLN A C 1
ATOM 580 O O . GLN A 1 71 ? -28.711 -7.120 22.702 1.00 95.81 71 GLN A O 1
ATOM 585 N N . GLN A 1 72 ? -27.096 -6.145 21.508 1.00 93.31 72 GLN A N 1
ATOM 586 C CA . GLN A 1 72 ? -27.777 -6.354 20.225 1.00 93.31 72 GLN A CA 1
ATOM 587 C C . GLN A 1 72 ? -28.048 -7.833 19.927 1.00 93.31 72 GLN A C 1
ATOM 589 O O . GLN A 1 72 ? -29.057 -8.159 19.311 1.00 93.31 72 GLN A O 1
ATOM 594 N N . THR A 1 73 ? -27.136 -8.722 20.320 1.00 93.25 73 THR A N 1
ATOM 595 C CA . THR A 1 73 ? -27.297 -10.165 20.107 1.00 93.25 73 THR A CA 1
ATOM 596 C C . THR A 1 73 ? -28.398 -10.718 21.007 1.00 93.25 73 THR A C 1
ATOM 598 O O . THR A 1 73 ? -29.274 -11.423 20.514 1.00 93.25 73 THR A O 1
ATOM 601 N N . GLU A 1 74 ? -28.403 -10.331 22.283 1.00 92.81 74 GLU A N 1
ATOM 602 C CA . GLU A 1 74 ? -29.451 -10.689 23.246 1.00 92.81 74 GLU A CA 1
ATOM 603 C C . GLU A 1 74 ? -30.827 -10.195 22.782 1.00 92.81 74 GLU A C 1
ATOM 605 O O . GLU A 1 74 ? -31.781 -10.968 22.751 1.00 92.81 74 GLU A O 1
ATOM 610 N N . ASP A 1 75 ? -30.922 -8.943 22.328 1.00 92.94 75 ASP A N 1
ATOM 611 C CA . ASP A 1 75 ? -32.172 -8.361 21.830 1.00 92.94 75 ASP A CA 1
ATOM 612 C C . ASP A 1 75 ? -32.715 -9.143 20.614 1.00 92.94 75 ASP A C 1
ATOM 614 O O . ASP A 1 75 ? -33.915 -9.404 20.514 1.00 92.94 75 ASP A O 1
ATOM 618 N N . ILE A 1 76 ? -31.837 -9.566 19.695 1.00 91.19 76 ILE A N 1
ATOM 619 C CA . ILE A 1 76 ? -32.211 -10.393 18.534 1.00 91.19 76 ILE A CA 1
ATOM 620 C C . ILE A 1 76 ? -32.670 -11.790 18.968 1.00 91.19 76 ILE A C 1
ATOM 622 O O . ILE A 1 76 ? -33.620 -12.329 18.396 1.00 91.19 76 ILE A O 1
ATOM 626 N N . GLU A 1 77 ? -32.003 -12.400 19.946 1.00 89.94 77 GLU A N 1
ATOM 627 C CA . GLU A 1 77 ? -32.388 -13.711 20.470 1.00 89.94 77 GLU A CA 1
ATOM 628 C C . GLU A 1 77 ? -33.745 -13.658 21.173 1.00 89.94 77 GLU A C 1
ATOM 630 O O . GLU A 1 77 ? -34.578 -14.534 20.939 1.00 89.94 77 GLU A O 1
ATOM 635 N N . VAL A 1 78 ? -34.015 -12.610 21.952 1.00 86.81 78 VAL A N 1
ATOM 636 C CA . VAL A 1 78 ? -35.319 -12.378 22.593 1.00 86.81 78 VAL A CA 1
ATOM 637 C C . VAL A 1 78 ? -36.425 -12.224 21.541 1.00 86.81 78 VAL A C 1
ATOM 639 O O . VAL A 1 78 ? -37.469 -12.870 21.642 1.00 86.81 78 VAL A O 1
ATOM 642 N N . LEU A 1 79 ? -36.179 -11.454 20.476 1.00 84.31 79 LEU A N 1
ATOM 643 C CA . LEU A 1 79 ? -37.129 -11.285 19.366 1.00 84.31 79 LEU A CA 1
ATOM 644 C C . LEU A 1 79 ? -37.362 -12.565 18.550 1.00 84.31 79 LEU A C 1
ATOM 646 O O . LEU A 1 79 ? -38.373 -12.684 17.869 1.00 84.31 79 LEU A O 1
ATOM 650 N N . ARG A 1 80 ? -36.427 -13.520 18.576 1.00 77.38 80 ARG A N 1
ATOM 651 C CA . ARG A 1 80 ? -36.545 -14.78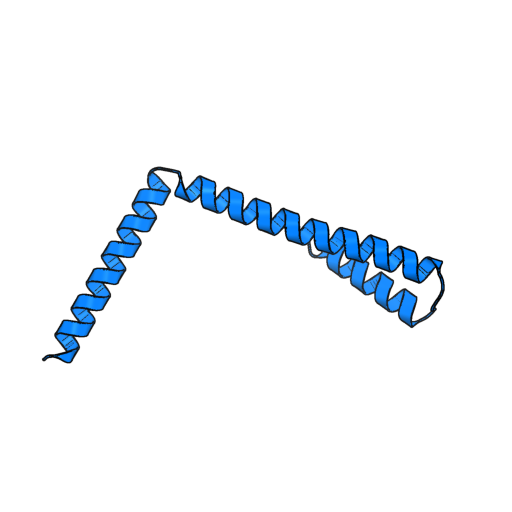8 17.840 1.00 77.38 80 ARG A CA 1
ATOM 652 C C . ARG A 1 80 ? -37.383 -15.835 18.585 1.00 77.38 80 ARG A C 1
ATOM 654 O O . ARG A 1 80 ? -37.895 -16.748 17.944 1.00 77.38 80 ARG A O 1
ATOM 661 N N . HIS A 1 81 ? -37.487 -15.729 19.908 1.00 74.00 81 HIS A N 1
ATOM 662 C CA . HIS A 1 81 ? -38.213 -16.682 20.761 1.00 74.00 81 HIS A CA 1
ATOM 663 C C . HIS A 1 81 ? -39.533 -16.123 21.319 1.00 74.00 81 HIS A C 1
ATOM 665 O O . HIS A 1 81 ? -40.124 -16.739 22.207 1.00 74.00 81 HIS A O 1
ATOM 671 N N . SER A 1 82 ? -39.975 -14.969 20.813 1.00 61.91 82 SER A N 1
ATOM 672 C CA . SER A 1 82 ? -41.301 -14.381 21.049 1.00 61.91 82 SER A CA 1
ATOM 673 C C . SER A 1 82 ? -42.243 -14.676 19.885 1.00 61.91 82 SER A C 1
ATOM 675 O O . SER A 1 82 ? -43.461 -14.760 20.158 1.00 61.91 82 SER A O 1
#

Radius of gyration: 23.94 Å; chains: 1; bounding box: 58×26×54 Å

Sequence (82 aa):
MKSVGRKKKKQYHAFLIKKTADNWQRYQIAKKGAKKAVASEKAAHRADFNEKLESRDGERYVCRLAKTRNQQTEDIEVLRHS

Foldseek 3Di:
DVVLVVQLVVLVVVCVVPVDPVSVVSNVVSVVVVVVVVVVVVVVVVVVLVVCCPDPVNVVVVVVVVVVVVVVVVVVVVVVVD

Organism: Haemonchus contortus (NCBI:txid6289)